Protein 7CFF (pdb70)

Foldseek 3Di:
DDPVLVVLLVVLLVQLLLLQLLLLLLVLCPDPNLVVVPVPDDDLSVVCNVCVVLLNQLSVQSNVVSLVVSLVSQLVVQCVVPNPCSNVVSVVVSCCSCCPRNHDVSNVVNVVVSVVSSVVVRVVSVVSSVPRVVVSVVVVVVVVVVCQVVVNDPHD

Nearest PDB structures (foldseek):
  7cff-assembly1_A-2  TM=1.006E+00  e=2.699E-20  Thermus parvatiensis
  7cfg-assembly1_A-2  TM=1.005E+00  e=1.161E-19  Thermus parvatiensis
  7m1u-assembly1_B  TM=8.279E-01  e=2.454E-06  Methanoculleus thermophilus
  7m1u-assembly1_A  TM=8.638E-01  e=5.608E-06  Methanoculleus thermophilus
  7m1t-assembly1_B  TM=8.849E-01  e=1.005E-05  Methanoculleus thermophilus

Organism: NCBI:txid456163

Radius of gyration: 18.34 Å; Cα contacts (8 Å, |Δi|>4): 172; chains: 1; bounding box: 46×31×50 Å

B-factor: mean 39.56, std 15.23, range [19.21, 120.25]

Structure (mmCIF, N/CA/C/O backbone):
data_7CFF
#
_entry.id   7CFF
#
_cell.length_a   57.490
_cell.length_b   83.320
_cell.length_c   98.530
_cell.angle_alpha   90.000
_cell.angle_beta   90.000
_cell.angle_gamma   90.000
#
_symmetry.space_group_name_H-M   'C 2 2 2'
#
loop_
_entity.id
_entity.type
_entity.pdbx_description
1 polymer Hemolysin
2 non-polymer 'ZINC ION'
3 non-polymer 'MAGNESIUM ION'
4 non-polymer '4-(2-HYDROXYETHYL)-1-PIPERAZINE ETHANESULFONIC ACID'
5 non-polymer '(2R)-2,3-dihydroxypropyl (9Z)-octadec-9-enoate'
6 water water
#
loop_
_atom_site.group_PDB
_atom_site.id
_atom_site.type_symbol
_atom_site.label_atom_id
_atom_site.label_alt_id
_atom_site.label_comp_id
_atom_site.label_asym_id
_atom_site.label_entity_id
_atom_site.label_seq_id
_atom_site.pdbx_PDB_ins_code
_atom_site.Cartn_x
_atom_site.Cartn_y
_atom_site.Cartn_z
_atom_site.occupancy
_atom_site.B_iso_or_equiv
_atom_site.auth_seq_id
_atom_site.auth_comp_id
_atom_site.auth_asym_id
_atom_site.auth_atom_id
_atom_site.pdbx_PDB_model_num
ATOM 1 N N . GLU A 1 5 ? 11.74200 44.08500 46.47800 1.000 76.85000 28 GLU A N 1
ATOM 2 C CA . GLU A 1 5 ? 12.51300 44.57000 45.33900 1.000 73.22000 28 GLU A CA 1
ATOM 3 C C . GLU A 1 5 ? 13.93700 44.00500 45.35500 1.000 81.44000 28 GLU A C 1
ATOM 4 O O . GLU A 1 5 ? 14.91300 44.74700 45.49800 1.000 82.48000 28 GLU A O 1
ATOM 6 N N . ASN A 1 6 ? 14.04100 42.68600 45.21600 1.000 76.70000 29 ASN A N 1
ATOM 7 C CA . ASN A 1 6 ? 15.33900 42.04400 45.10700 1.000 72.56000 29 ASN A CA 1
ATOM 8 C C . ASN A 1 6 ? 15.99100 42.41100 43.77400 1.000 77.67000 29 ASN A C 1
ATOM 9 O O . ASN A 1 6 ? 15.29900 42.64300 42.77600 1.000 67.81000 29 ASN A O 1
ATOM 11 N N . PRO A 1 7 ? 17.32500 42.46900 43.73000 1.000 81.92000 30 PRO A N 1
ATOM 12 C CA . PRO A 1 7 ? 17.98800 42.80100 42.45700 1.000 76.85000 30 PRO A CA 1
ATOM 13 C C . PRO A 1 7 ? 17.69500 41.79400 41.36300 1.000 71.26000 30 PRO A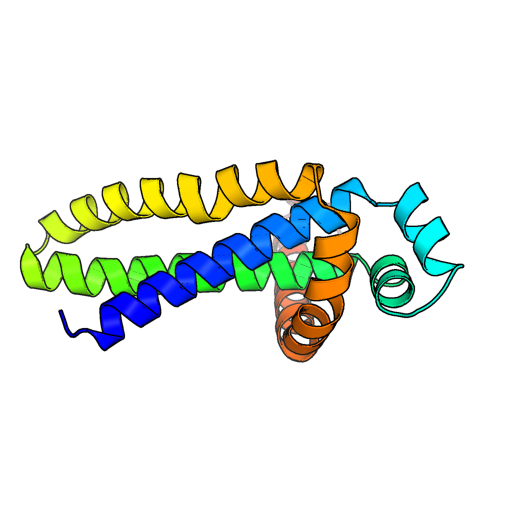 C 1
ATOM 14 O O . PRO A 1 7 ? 17.56100 42.17200 40.19200 1.000 66.71000 30 PRO A O 1
ATOM 18 N N . TRP A 1 8 ? 17.58900 40.51300 41.71900 1.000 66.34000 31 TRP A N 1
ATOM 19 C CA . TRP A 1 8 ? 17.28100 39.49300 40.72600 1.000 69.13000 31 TRP A CA 1
ATOM 20 C C . TRP A 1 8 ? 15.92300 39.74400 40.08300 1.000 63.11000 31 TRP A C 1
ATOM 21 O O . TRP A 1 8 ? 15.74400 39.50400 38.88100 1.000 53.06000 31 TRP A O 1
ATOM 32 N N . LEU A 1 9 ? 14.95400 40.22700 40.86600 1.000 54.57000 32 LEU A N 1
ATOM 33 C CA . LEU A 1 9 ? 13.61500 40.43400 40.32900 1.000 54.09000 32 LEU A CA 1
ATOM 34 C C . LEU A 1 9 ? 13.61400 41.50900 39.25200 1.000 48.76000 32 LEU A C 1
ATOM 35 O O . LEU A 1 9 ? 12.94400 41.35800 38.22500 1.000 47.17000 32 LEU A O 1
ATOM 40 N N . TRP A 1 10 ? 14.37600 42.58500 39.45100 1.000 49.56000 33 TRP A N 1
ATOM 41 C CA . TRP A 1 10 ? 14.47400 43.60700 38.41700 1.000 51.69000 33 TRP A CA 1
ATOM 42 C C . TRP A 1 10 ? 15.17500 43.06800 37.17700 1.000 48.41000 33 TRP A C 1
ATOM 43 O O . TRP A 1 10 ? 14.84000 43.45700 36.05400 1.000 43.74000 33 TRP A O 1
ATOM 54 N N . ALA A 1 11 ? 16.15100 42.17500 37.36000 1.000 45.41000 34 ALA A N 1
ATOM 55 C CA . ALA A 1 11 ? 16.82600 41.58800 36.21100 1.000 42.00000 34 ALA A CA 1
ATOM 56 C C . ALA A 1 11 ? 15.93500 40.58600 35.48800 1.000 44.21000 34 ALA A C 1
ATOM 57 O O . ALA A 1 11 ? 16.08200 40.39700 34.27600 1.000 42.45000 34 ALA A O 1
ATOM 59 N N . VAL A 1 12 ? 15.02600 39.91900 36.20600 1.000 39.52000 35 VAL A N 1
ATOM 60 C CA . VAL A 1 12 ? 14.08300 39.03800 35.52500 1.000 38.02000 35 VAL A CA 1
ATOM 61 C C . VAL A 1 12 ? 13.10700 39.86200 34.69900 1.000 39.58000 35 VAL A C 1
ATOM 62 O O . VAL A 1 12 ? 12.77400 39.50600 33.56400 1.000 35.76000 35 VAL A O 1
ATOM 66 N N . LEU A 1 13 ? 12.66000 40.99300 35.23900 1.000 36.97000 36 LEU A N 1
ATOM 67 C CA . LEU A 1 13 ? 11.70800 41.81400 34.50700 1.000 37.62000 36 LEU A CA 1
ATOM 68 C C . LEU A 1 13 ? 12.35900 42.45400 33.28100 1.000 39.68000 36 LEU A C 1
ATOM 69 O O . LEU A 1 13 ? 11.74400 42.52400 32.21000 1.000 34.58000 36 LEU A O 1
ATOM 74 N N . VAL A 1 14 ? 13.62000 42.87200 33.40100 1.000 38.59000 37 VAL A N 1
ATOM 75 C CA . VAL A 1 14 ? 14.37000 43.31900 32.23200 1.000 38.36000 37 VAL A CA 1
ATOM 76 C C . VAL A 1 14 ? 14.50300 42.18100 31.22400 1.000 38.90000 37 VAL A C 1
ATOM 77 O O . VAL A 1 14 ? 14.28800 42.36700 30.02100 1.000 34.77000 37 VAL A O 1
ATOM 81 N N . LEU A 1 15 ? 14.85500 40.98600 31.70100 1.000 36.37000 38 LEU A N 1
ATOM 82 C CA . LEU A 1 15 ? 14.96900 39.82700 30.82100 1.000 35.68000 38 LEU A CA 1
ATOM 83 C C . LEU A 1 15 ? 13.67200 39.56900 30.06500 1.000 35.89000 38 LEU A C 1
ATOM 84 O O . LEU A 1 15 ? 13.69600 39.29100 28.85800 1.000 29.86000 38 LEU A O 1
ATOM 89 N N . LEU A 1 16 ? 12.53400 39.65100 30.75800 1.000 30.18000 39 LEU A N 1
ATOM 90 C CA . LEU A 1 16 ? 11.25000 39.38600 30.11800 1.000 33.27000 39 LEU A CA 1
ATOM 91 C C . LEU A 1 16 ? 10.94300 40.42600 29.04600 1.000 29.81000 39 LEU A C 1
ATOM 92 O O . LEU A 1 16 ? 10.42900 40.08900 27.97500 1.000 30.02000 39 LEU A O 1
ATOM 97 N N . LEU A 1 17 ? 11.25300 41.69100 29.31500 1.000 30.33000 40 LEU A N 1
ATOM 98 C CA . LEU A 1 17 ? 11.03500 42.73000 28.32000 1.000 31.09000 40 LEU A CA 1
ATOM 99 C C . LEU A 1 17 ? 11.97400 42.56200 27.13300 1.000 32.99000 40 LEU A C 1
ATOM 100 O O . LEU A 1 17 ? 11.59700 42.89400 26.00700 1.000 25.64000 40 LEU A O 1
ATOM 105 N N . ALA A 1 18 ? 13.18900 42.04600 27.36300 1.000 29.94000 41 ALA A N 1
ATOM 106 C CA .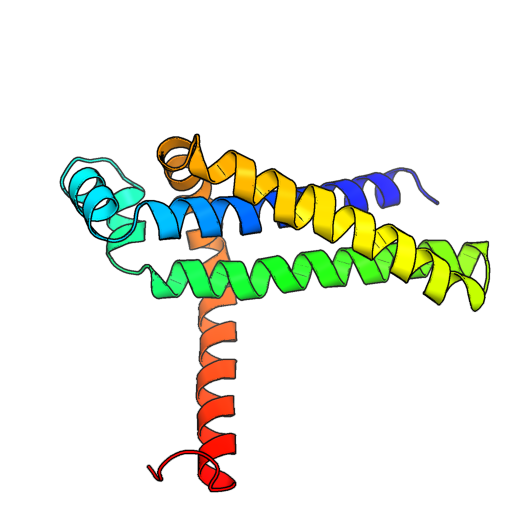 ALA A 1 18 ? 14.08600 41.73000 26.25100 1.000 31.83000 41 ALA A CA 1
ATOM 107 C C . ALA A 1 18 ? 13.54600 40.57600 25.41600 1.000 32.93000 41 ALA A C 1
ATOM 108 O O . ALA A 1 18 ? 13.62800 40.60200 24.18000 1.000 25.43000 41 ALA A O 1
ATOM 110 N N . LEU A 1 19 ? 12.98600 39.55400 26.06700 1.000 26.04000 42 LEU A N 1
ATOM 111 C CA . LEU A 1 19 ? 12.34800 38.48200 25.30400 1.000 31.31000 42 LEU A CA 1
ATOM 112 C C . LEU A 1 19 ? 11.16800 39.01400 24.48700 1.000 29.24000 42 LEU A C 1
ATOM 113 O O . LEU A 1 19 ? 10.97100 38.60600 23.33300 1.000 25.46000 42 LEU A O 1
ATOM 118 N N . SER A 1 20 ? 10.38700 39.95200 25.05200 1.000 26.08000 43 SER A N 1
ATOM 119 C CA . SER A 1 20 ? 9.26000 40.54700 24.31400 1.000 29.24000 43 SER A CA 1
ATOM 120 C C . SER A 1 20 ? 9.72600 41.29700 23.06900 1.000 29.71000 43 SER A C 1
ATOM 121 O O . SER A 1 20 ? 9.02100 41.32300 22.05000 1.000 24.72000 43 SER A O 1
ATOM 124 N N . ALA A 1 21 ? 10.85600 42.00300 23.18800 1.000 26.47000 44 ALA A N 1
ATOM 125 C CA . ALA A 1 21 ? 11.45900 42.68000 22.04900 1.000 30.97000 44 ALA A CA 1
ATOM 126 C C . ALA A 1 21 ? 11.99600 41.66800 21.05500 1.000 28.53000 44 ALA A C 1
ATOM 127 O O . ALA A 1 21 ? 11.84000 41.83600 19.84300 1.000 30.13000 44 ALA A O 1
ATOM 129 N N . PHE A 1 22 ? 12.60400 40.59300 21.55300 1.000 30.60000 45 PHE A N 1
ATOM 130 C CA . PHE A 1 22 ? 13.07300 39.53800 20.66600 1.000 29.31000 45 PHE A CA 1
ATOM 131 C C . PHE A 1 22 ? 11.92000 38.95900 19.84800 1.000 29.60000 45 PHE A C 1
ATOM 132 O O . PHE A 1 22 ? 12.02800 38.78400 18.62500 1.000 25.47000 45 PHE A O 1
ATOM 140 N N . PHE A 1 23 ? 10.79200 38.67400 20.50600 1.000 25.68000 46 PHE A N 1
ATOM 141 C CA . PHE A 1 23 ? 9.66400 38.08500 19.78800 1.000 26.09000 46 PHE A CA 1
ATOM 142 C C . PHE A 1 23 ? 9.04300 39.06300 18.79200 1.000 26.91000 46 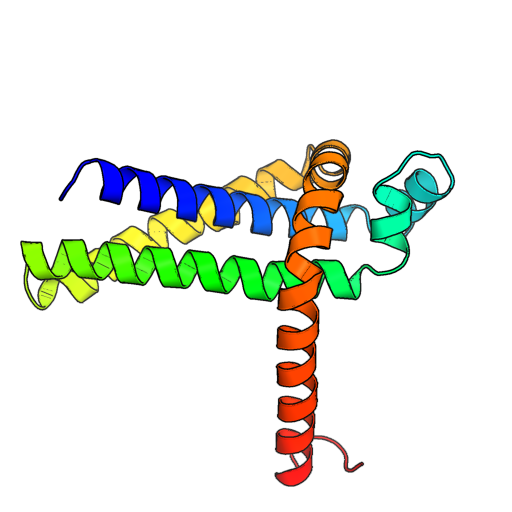PHE A C 1
ATOM 143 O O . PHE A 1 23 ? 8.70500 38.68100 17.66300 1.000 26.25000 46 PHE A O 1
ATOM 151 N N . SER A 1 24 ? 8.86200 40.32300 19.18700 1.000 25.07000 47 SER A N 1
ATOM 152 C CA . SER A 1 24 ? 8.20700 41.26200 18.28300 1.000 26.11000 47 SER A CA 1
ATOM 153 C C . SER A 1 24 ? 9.12500 41.64400 17.12100 1.000 25.66000 47 SER A C 1
ATOM 154 O O . SER A 1 24 ? 8.67700 41.74400 15.97000 1.000 20.77000 47 SER A O 1
ATOM 157 N N . ALA A 1 25 ? 10.42700 41.77100 17.38300 1.000 28.11000 48 ALA A N 1
ATOM 158 C CA . ALA A 1 25 ? 11.37700 41.99500 16.29600 1.000 26.98000 48 ALA A CA 1
ATOM 159 C C . ALA A 1 25 ? 11.39600 40.81400 15.33300 1.000 29.64000 48 ALA A C 1
ATOM 160 O O . ALA A 1 25 ? 11.39200 41.00500 14.11000 1.000 23.13000 48 ALA A O 1
ATOM 162 N N . SER A 1 26 ? 11.38100 39.58600 15.87100 1.000 29.69000 49 SER A N 1
ATOM 163 C CA . SER A 1 26 ? 11.39100 38.40200 15.02100 1.000 27.70000 49 SER A CA 1
ATOM 164 C C . SER A 1 26 ? 10.15200 38.34500 14.14900 1.000 31.34000 49 SER A C 1
ATOM 165 O O . SER A 1 26 ? 10.24000 38.02300 12.95500 1.000 27.15000 49 SER A O 1
ATOM 168 N N . GLU A 1 27 ? 8.98400 38.64300 14.73000 1.000 26.55000 50 GLU A N 1
ATOM 169 C CA . GLU A 1 27 ? 7.75000 38.64800 13.95000 1.000 30.90000 50 GLU A CA 1
ATOM 170 C C . GLU A 1 27 ? 7.86900 39.60000 12.76700 1.000 31.08000 50 GLU A C 1
ATOM 171 O O . GLU A 1 27 ? 7.56200 39.23500 11.62700 1.000 27.49000 50 GLU A O 1
ATOM 177 N N . THR A 1 28 ? 8.31900 40.83100 13.02600 1.000 28.67000 51 THR A N 1
ATOM 178 C CA . THR A 1 28 ? 8.41700 41.80700 11.95300 1.000 32.70000 51 THR A CA 1
ATOM 179 C C . THR A 1 28 ? 9.46300 41.38900 10.93300 1.000 28.29000 51 THR A C 1
ATOM 180 O O . THR A 1 28 ? 9.21900 41.45100 9.72500 1.000 28.09000 51 THR A O 1
ATOM 184 N N . ALA A 1 29 ? 10.63500 40.94500 11.39900 1.000 25.67000 52 ALA A N 1
ATOM 185 C CA . ALA A 1 29 ? 11.66600 40.50200 10.46400 1.000 31.11000 52 ALA A CA 1
ATOM 186 C C . ALA A 1 29 ? 11.14700 39.39100 9.56100 1.000 33.20000 52 ALA A C 1
ATOM 187 O O . ALA A 1 29 ? 11.35800 39.41500 8.34300 1.000 31.54000 52 ALA A O 1
ATOM 189 N N . ILE A 1 30 ? 10.45300 38.41200 10.13700 1.000 31.83000 53 ILE A N 1
ATOM 190 C CA . ILE A 1 30 ? 9.99100 37.27200 9.35400 1.000 34.71000 53 ILE A CA 1
ATOM 191 C C . ILE A 1 30 ? 8.95800 37.71300 8.32700 1.000 33.43000 53 ILE A C 1
ATOM 192 O O . ILE A 1 30 ? 9.06800 37.39300 7.13600 1.000 35.26000 53 ILE A O 1
ATOM 197 N N . THR A 1 31 ? 7.94200 38.45800 8.77000 1.000 30.75000 54 THR A N 1
ATOM 198 C CA . THR A 1 31 ? 6.85600 38.81200 7.86600 1.000 33.12000 54 THR A CA 1
ATOM 199 C C . THR A 1 31 ? 7.30700 39.77300 6.77200 1.000 34.11000 54 THR A C 1
ATOM 200 O O . THR A 1 31 ? 6.78800 39.70900 5.65000 1.000 32.93000 54 THR A O 1
ATOM 204 N N . THR A 1 32 ? 8.27000 40.65900 7.05700 1.000 32.04000 55 THR A N 1
ATOM 205 C CA . THR A 1 32 ? 8.69300 41.59900 6.02100 1.000 37.11000 55 THR A CA 1
ATOM 206 C C . THR A 1 32 ? 9.58600 40.93600 4.97600 1.000 40.94000 55 THR A C 1
ATOM 207 O O . THR A 1 32 ? 9.72000 41.46200 3.86400 1.000 40.54000 55 THR A O 1
ATOM 211 N N . LEU A 1 33 ? 10.19900 39.80000 5.30800 1.000 35.21000 56 LEU A N 1
ATOM 212 C CA . LEU A 1 33 ? 10.93500 39.03400 4.31800 1.000 38.18000 56 LEU A CA 1
ATOM 213 C C . LEU A 1 33 ? 10.02300 38.16300 3.46600 1.000 41.51000 56 LEU A C 1
ATOM 214 O O . LEU A 1 33 ? 10.37500 37.85200 2.32400 1.000 39.18000 56 LEU A O 1
ATOM 219 N N . TYR A 1 34 ? 8.84900 37.79800 3.97500 1.000 37.75000 57 TYR A N 1
ATOM 220 C CA . TYR A 1 34 ? 7.92000 36.82600 3.40000 1.000 45.81000 57 TYR A CA 1
ATOM 221 C C . TYR A 1 34 ? 7.03600 37.47800 2.33600 1.000 48.99000 57 TYR A C 1
ATOM 222 O O . TYR A 1 34 ? 6.53200 38.58600 2.54300 1.000 46.43000 57 TYR A O 1
ATOM 231 N N . PRO A 1 35 ? 6.81700 36.82400 1.18000 1.000 48.01000 58 PRO A N 1
ATOM 232 C CA . PRO A 1 35 ? 7.33700 35.50000 0.83300 1.000 48.06000 58 PRO A CA 1
ATOM 233 C C . PRO A 1 35 ? 8.56400 35.51000 -0.07000 1.000 42.06000 58 PRO A C 1
ATOM 234 O O . PRO A 1 35 ? 9.35300 34.57100 -0.01700 1.000 38.89000 58 PRO A O 1
ATOM 238 N N . TRP A 1 36 ? 8.72600 36.56500 -0.87100 1.000 45.49000 59 TRP A N 1
ATOM 239 C CA . TRP A 1 36 ? 9.66100 36.50800 -1.99100 1.000 47.14000 59 TRP A CA 1
ATOM 240 C C . TRP A 1 36 ? 11.11100 36.49800 -1.51500 1.000 43.05000 59 TRP A C 1
ATOM 241 O O . TRP A 1 36 ? 11.91500 35.67400 -1.97000 1.000 41.89000 59 TRP A O 1
ATOM 252 N N . LYS A 1 37 ? 11.47600 37.40200 -0.59600 1.000 38.31000 60 LYS A N 1
ATOM 253 C CA . LYS A 1 37 ? 12.87500 37.44200 -0.17500 1.000 40.62000 60 LYS A CA 1
ATOM 254 C C . LYS A 1 37 ? 13.23800 36.23800 0.69000 1.000 38.94000 60 LYS A C 1
ATOM 255 O O . LYS A 1 37 ? 14.37700 35.75300 0.63800 1.000 37.33000 60 LYS A O 1
ATOM 261 N N . LEU A 1 38 ? 12.28300 35.72700 1.47000 1.000 44.25000 61 LEU A N 1
ATOM 262 C CA . LEU A 1 38 ? 12.53600 34.52300 2.25800 1.000 43.63000 61 LEU A CA 1
ATOM 263 C C . LEU A 1 38 ? 12.85600 33.33400 1.35500 1.000 43.15000 61 LEU A C 1
ATOM 264 O O . LEU A 1 38 ? 13.78100 32.56200 1.63800 1.000 36.46000 61 LEU A O 1
ATOM 269 N N . LYS A 1 39 ? 12.11400 33.17400 0.25400 1.000 44.65000 62 LYS A N 1
ATOM 270 C CA . LYS A 1 39 ? 12.39800 32.06200 -0.65300 1.000 43.75000 62 LYS A CA 1
ATOM 271 C C . LYS A 1 39 ? 13.79300 32.18300 -1.25500 1.000 42.01000 62 LYS A C 1
ATOM 272 O O . LYS A 1 39 ? 14.54300 31.20200 -1.29500 1.000 40.61000 62 LYS A O 1
ATOM 278 N N . GLU A 1 40 ? 14.17500 33.38500 -1.69300 1.000 41.00000 63 GLU A N 1
ATOM 279 C CA . GLU A 1 40 ? 15.50200 33.59200 -2.27200 1.000 39.69000 63 GLU A CA 1
ATOM 280 C C . GLU A 1 40 ? 16.61000 33.25100 -1.28900 1.000 43.67000 63 GLU A C 1
ATOM 281 O O . GLU A 1 40 ? 17.60200 32.60600 -1.65800 1.000 42.96000 63 GLU A O 1
ATOM 287 N N . LEU A 1 41 ? 16.48000 33.71300 -0.04500 1.000 39.11000 64 LEU A N 1
ATOM 288 C CA . LEU A 1 41 ? 17.42300 33.30700 0.98400 1.000 42.75000 64 LEU A CA 1
ATOM 289 C C . LEU A 1 41 ? 17.35500 31.80600 1.23000 1.000 42.06000 64 LEU A C 1
ATOM 290 O O . LEU A 1 41 ? 18.38000 31.18100 1.49900 1.000 44.79000 64 LEU A O 1
ATOM 295 N N . ALA A 1 42 ? 16.16200 31.21300 1.12400 1.000 38.44000 65 ALA A N 1
ATOM 296 C CA . ALA A 1 42 ? 16.00300 29.78700 1.39500 1.000 44.81000 65 ALA A CA 1
ATOM 297 C C . ALA A 1 42 ? 16.64600 28.91300 0.32200 1.000 57.92000 65 ALA A C 1
ATOM 298 O O . ALA A 1 42 ? 17.15900 27.83200 0.63800 1.000 70.56000 65 ALA A O 1
ATOM 300 N N . GLU A 1 43 ? 16.61600 29.33900 -0.94400 1.000 45.13000 66 GLU A N 1
ATOM 301 C CA . GLU A 1 43 ? 17.22600 28.53000 -1.99900 1.000 59.08000 66 GLU A CA 1
ATOM 302 C C . GLU A 1 43 ? 18.74600 28.62000 -1.96800 1.000 67.37000 66 GLU A C 1
ATOM 303 O O . GLU A 1 43 ? 19.43200 27.64900 -2.31400 1.000 65.01000 66 GLU A O 1
ATOM 309 N N . SER A 1 44 ? 19.28300 29.77300 -1.58300 1.000 72.62000 67 SER A N 1
ATOM 310 C CA . SER A 1 44 ? 20.62500 29.80000 -1.03600 1.000 79.94000 67 SER A CA 1
ATOM 311 C C . SER A 1 44 ? 20.60200 29.18500 0.36700 1.000 94.16000 67 SER A C 1
ATOM 312 O O . SER A 1 44 ? 19.54500 28.98600 0.97000 1.000 95.81000 67 SER A O 1
ATOM 315 N N . LYS A 1 45 ? 21.78100 28.84700 0.87500 1.000 98.75000 68 LYS A N 1
ATOM 316 C CA . LYS A 1 45 ? 21.90700 28.20900 2.17900 1.000 94.13000 68 LYS A CA 1
ATOM 317 C C . LYS A 1 45 ? 23.10700 28.84400 2.87000 1.000 104.09000 68 LYS A C 1
ATOM 318 O O . LYS A 1 45 ? 23.94300 29.46500 2.20900 1.000 120.25000 68 LYS A O 1
ATOM 320 N N . ASN A 1 46 ? 23.21500 28.71500 4.19800 1.000 102.42000 69 ASN A N 1
ATOM 321 C CA . ASN A 1 46 ? 22.40200 27.90300 5.10300 1.000 92.93000 69 ASN A CA 1
ATOM 322 C C . ASN A 1 46 ? 22.26300 28.69400 6.41100 1.000 89.42000 69 ASN A C 1
ATOM 323 O O . ASN A 1 46 ? 22.85900 29.76800 6.54200 1.000 86.98000 69 ASN A O 1
ATOM 328 N N . GLY A 1 47 ? 21.43700 28.24000 7.35200 1.000 80.39000 70 GLY A N 1
ATOM 329 C CA . GLY A 1 47 ? 20.31000 27.35800 7.11200 1.000 71.80000 70 GLY A CA 1
ATOM 330 C C . GLY A 1 47 ? 18.93600 27.77100 7.62400 1.000 55.41000 70 GLY A C 1
ATOM 331 O O . GLY A 1 47 ? 17.95800 27.08000 7.33400 1.000 51.56000 70 GLY A O 1
ATOM 332 N N . PRO A 1 48 ? 18.82900 28.88400 8.36200 1.000 38.69000 71 PRO A N 1
ATOM 333 C CA . PRO A 1 48 ? 17.54300 29.17500 9.00100 1.000 49.33000 71 PRO A CA 1
ATOM 334 C C . PRO A 1 48 ? 16.45000 29.53700 8.01300 1.000 46.37000 71 PRO A C 1
ATOM 335 O O . PRO A 1 48 ? 15.26700 29.34600 8.32200 1.000 41.60000 71 PRO A O 1
ATOM 339 N N . PHE A 1 49 ? 16.80500 30.06700 6.83900 1.000 43.70000 72 PHE A N 1
ATOM 340 C CA . PHE A 1 49 ? 15.79200 30.67900 5.98800 1.000 36.27000 72 PHE A CA 1
ATOM 341 C C . PHE A 1 49 ? 14.91100 29.62800 5.32900 1.000 35.90000 72 PHE A C 1
ATOM 342 O O . PHE A 1 49 ? 13.70400 29.84200 5.16200 1.000 35.41000 72 PHE A O 1
ATOM 350 N N . ARG A 1 50 ? 15.49200 28.48900 4.94500 1.000 33.81000 73 ARG A N 1
ATOM 351 C CA . ARG A 1 50 ? 14.67700 27.37400 4.46300 1.000 46.13000 73 ARG A CA 1
ATOM 352 C C . ARG A 1 50 ? 13.73300 26.87500 5.55000 1.000 34.59000 73 ARG A C 1
ATOM 353 O O . ARG A 1 50 ? 12.55400 26.61100 5.28900 1.000 40.17000 73 ARG A O 1
ATOM 361 N N . LEU A 1 51 ? 14.24700 26.72200 6.77000 1.000 41.45000 74 LEU A N 1
ATOM 362 C CA . LEU A 1 51 ? 13.40000 26.39700 7.91200 1.000 40.55000 74 LEU A CA 1
ATOM 363 C C . LEU A 1 51 ? 12.24200 27.38200 8.02300 1.000 36.68000 74 LEU A C 1
ATOM 364 O O . LEU A 1 51 ? 11.07100 26.98300 8.03400 1.000 35.86000 74 LEU A O 1
ATOM 369 N N . LEU A 1 52 ? 12.55700 28.68100 8.05100 1.000 33.66000 75 LEU A N 1
ATOM 370 C CA . LEU A 1 52 ? 11.52300 29.71400 8.14200 1.000 36.37000 75 LEU A CA 1
ATOM 371 C C . LEU A 1 52 ? 10.55000 29.63300 6.97000 1.000 37.49000 75 LEU A C 1
ATOM 372 O O . LEU A 1 52 ? 9.33000 29.62800 7.16400 1.000 36.01000 75 LEU A O 1
ATOM 377 N N . ALA A 1 53 ? 11.07600 29.58100 5.73900 1.000 35.23000 76 ALA A N 1
ATOM 378 C CA . ALA A 1 53 ? 10.21100 29.61600 4.56300 1.000 37.00000 76 ALA A CA 1
ATOM 379 C C . ALA A 1 53 ? 9.24100 28.44300 4.54600 1.000 38.21000 76 ALA A C 1
ATOM 380 O O . ALA A 1 53 ? 8.07200 28.60300 4.18400 1.000 42.93000 76 ALA A O 1
ATOM 382 N N . GLU A 1 54 ? 9.69700 27.26200 4.96200 1.000 33.63000 77 GLU A N 1
ATOM 383 C CA . GLU A 1 54 ? 8.88000 26.06600 4.82500 1.000 41.99000 77 GLU A CA 1
ATOM 384 C C . GLU A 1 54 ? 7.77500 25.96700 5.86600 1.000 43.32000 77 GLU A C 1
ATOM 385 O O . GLU A 1 54 ? 6.79000 25.25900 5.63400 1.000 50.65000 77 GLU A O 1
ATOM 391 N N . ASP A 1 55 ? 7.88800 26.65700 6.99500 1.000 44.52000 78 ASP A N 1
ATOM 392 C CA . ASP A 1 55 ? 6.84800 26.51000 8.00100 1.000 37.25000 78 ASP A CA 1
ATOM 393 C C . ASP A 1 55 ? 6.65100 27.82600 8.74300 1.000 36.65000 78 ASP A C 1
ATOM 394 O O . ASP A 1 55 ? 6.77100 27.91600 9.96000 1.000 31.43000 78 ASP A O 1
ATOM 399 N N . ILE A 1 56 ? 6.29700 28.86900 7.99600 1.000 33.65000 79 ILE A N 1
ATOM 400 C CA . ILE A 1 56 ? 6.19000 30.18000 8.61700 1.000 34.65000 79 ILE A CA 1
ATOM 401 C C . ILE A 1 56 ? 5.09100 30.18200 9.68100 1.000 33.22000 79 ILE A C 1
ATOM 402 O O . ILE A 1 56 ? 5.19000 30.90400 10.67000 1.000 33.27000 79 ILE A O 1
ATOM 407 N N . THR A 1 57 ? 4.07300 29.32300 9.54900 1.000 30.64000 80 THR A N 1
ATOM 408 C CA . THR A 1 57 ? 2.98200 29.32400 10.52200 1.000 33.25000 80 THR A CA 1
ATOM 409 C C . THR A 1 57 ? 3.45400 28.84300 11.89200 1.000 31.49000 80 THR A C 1
ATOM 410 O O . THR A 1 57 ? 3.01200 29.35800 12.92800 1.000 29.03000 80 THR A O 1
ATOM 414 N N . ARG A 1 58 ? 4.34500 27.85700 11.91500 1.000 28.00000 81 ARG A N 1
ATOM 415 C CA . ARG A 1 58 ? 4.93500 27.42100 13.17500 1.000 34.07000 81 ARG A CA 1
ATOM 416 C C . ARG A 1 58 ? 5.65700 28.57200 13.86100 1.000 28.57000 81 ARG A C 1
ATOM 417 O O . ARG A 1 58 ? 5.57100 28.74100 15.08600 1.000 26.26000 81 ARG A O 1
ATOM 425 N N . PHE A 1 59 ? 6.36800 29.38100 13.08600 1.000 28.39000 82 PHE A N 1
ATOM 426 C CA . PHE A 1 59 ? 7.16100 30.43800 13.69500 1.000 30.99000 82 PHE A CA 1
ATOM 427 C C . PHE A 1 59 ? 6.28600 31.56600 14.21000 1.000 29.33000 82 PHE A C 1
ATOM 428 O O . PHE A 1 59 ? 6.49200 32.04000 15.32800 1.000 25.88000 82 PHE A O 1
ATOM 436 N N . LEU A 1 60 ? 5.28500 31.98400 13.42800 1.000 27.43000 83 LEU A N 1
ATOM 437 C CA . LEU A 1 60 ? 4.43100 33.08600 13.86100 1.000 29.87000 83 LEU A CA 1
ATOM 438 C C . LEU A 1 60 ? 3.53400 32.67800 15.02600 1.000 29.75000 83 LEU A C 1
ATOM 439 O O . LEU A 1 60 ? 3.21700 33.51400 15.88300 1.000 26.59000 83 LEU A O 1
ATOM 444 N N . THR A 1 61 ? 3.12300 31.40300 15.07700 1.000 25.09000 84 THR A N 1
ATOM 445 C CA . THR A 1 61 ? 2.36000 30.90400 16.21700 1.000 26.30000 84 THR A CA 1
ATOM 446 C C . THR A 1 61 ? 3.20300 30.89200 17.47900 1.000 22.32000 84 THR A C 1
ATOM 447 O O . THR A 1 61 ? 2.72500 31.25600 18.55800 1.000 24.23000 84 THR A O 1
ATOM 451 N N . THR A 1 62 ? 4.44200 30.41300 17.37000 1.000 23.87000 85 THR A N 1
ATOM 452 C CA . THR A 1 62 ? 5.33200 30.3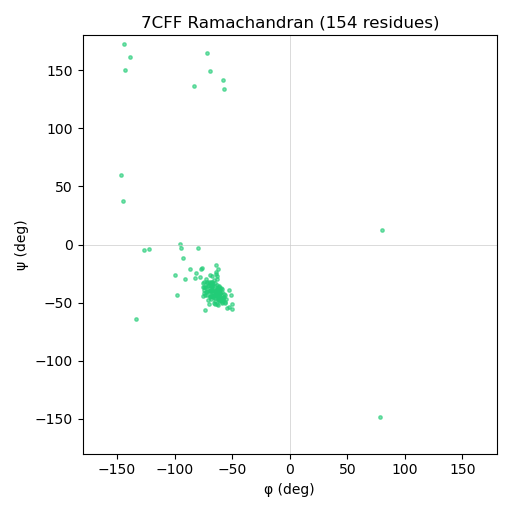6800 18.52100 1.000 25.94000 85 THR A CA 1
ATOM 453 C C . THR A 1 62 ? 5.59500 31.77200 19.05100 1.000 25.83000 85 THR A C 1
ATOM 454 O O . THR A 1 62 ? 5.61000 31.99900 20.26700 1.000 25.90000 85 THR A O 1
ATOM 458 N N . ILE A 1 63 ? 5.76800 32.73500 18.14900 1.000 24.71000 86 ILE A N 1
ATOM 459 C CA . ILE A 1 63 ? 6.00300 34.11500 18.56900 1.000 27.63000 86 ILE A CA 1
ATOM 460 C C . ILE A 1 63 ? 4.77600 34.68600 19.26600 1.000 22.12000 86 ILE A C 1
ATOM 461 O O . ILE A 1 63 ? 4.88700 35.35400 20.30000 1.000 25.22000 86 ILE A O 1
ATOM 466 N N . LEU A 1 64 ? 3.58800 34.43600 18.71500 1.000 26.08000 87 LEU A N 1
ATOM 467 C CA . LEU A 1 64 ? 2.35300 34.87700 19.35300 1.000 27.36000 87 LEU A CA 1
ATOM 468 C C . LEU A 1 64 ? 2.27000 34.37700 20.78700 1.000 26.17000 87 LEU A C 1
ATOM 469 O O . LEU A 1 64 ? 2.08500 35.17200 21.71500 1.000 25.86000 87 LEU A O 1
ATOM 474 N N . VAL A 1 65 ? 2.39500 33.05400 20.97600 1.000 19.76000 88 VAL A N 1
ATOM 475 C CA . VAL A 1 65 ? 2.35200 32.46000 22.31500 1.000 26.17000 88 VAL A CA 1
ATOM 476 C C . VAL A 1 65 ? 3.45300 33.04200 23.18600 1.000 25.56000 88 VAL A C 1
ATOM 477 O O . VAL A 1 65 ? 3.20500 33.46400 24.32000 1.000 22.80000 88 VAL A O 1
ATOM 481 N N . GLY A 1 66 ? 4.69000 33.05500 22.66500 1.000 22.67000 89 GLY A N 1
ATOM 482 C CA . GLY A 1 66 ? 5.82400 33.52100 23.45100 1.000 22.87000 89 GLY A CA 1
ATOM 483 C C . GLY A 1 66 ? 5.73400 34.99300 23.81800 1.000 26.71000 89 GLY A C 1
ATOM 484 O O . GLY A 1 66 ? 6.05600 35.38000 24.94800 1.000 25.95000 89 GLY A O 1
ATOM 485 N N . ASN A 1 67 ? 5.33700 35.84000 22.86100 1.000 21.97000 90 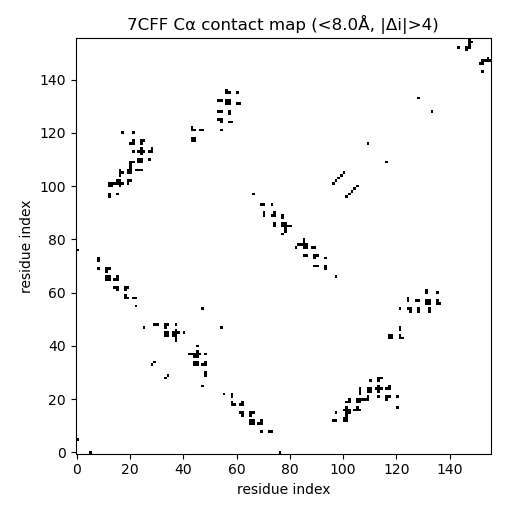ASN A N 1
ATOM 486 C CA . ASN A 1 67 ? 5.23400 37.27300 23.13600 1.000 21.27000 90 ASN A CA 1
ATOM 487 C C . ASN A 1 67 ? 4.20200 37.54900 24.22100 1.000 25.04000 90 ASN A C 1
ATOM 488 O O . ASN A 1 67 ? 4.46400 38.30900 25.15700 1.000 22.18000 90 ASN A O 1
ATOM 493 N N . ASN A 1 68 ? 3.03700 36.90000 24.13700 1.000 22.96000 91 ASN A N 1
ATOM 494 C CA . ASN A 1 68 ? 2.02200 37.10100 25.16100 1.000 24.69000 91 ASN A CA 1
ATOM 495 C C . ASN A 1 68 ? 2.49300 36.57800 26.50800 1.000 26.53000 91 ASN A C 1
ATOM 496 O O . ASN A 1 68 ? 2.31900 37.25000 27.53100 1.000 25.89000 91 ASN A O 1
ATOM 501 N N . LEU A 1 69 ? 3.11900 35.39600 26.52600 1.000 24.26000 92 LEU A N 1
ATOM 502 C CA . LEU A 1 69 ? 3.58600 34.83600 27.78900 1.000 23.04000 92 LEU A CA 1
ATOM 503 C C . LEU A 1 69 ? 4.55800 35.78300 28.49200 1.000 19.51000 92 LEU A C 1
ATOM 504 O O . LEU A 1 69 ? 4.44300 36.02500 29.70500 1.000 22.96000 92 LEU A O 1
ATOM 509 N N . VAL A 1 70 ? 5.55800 36.29800 27.77100 1.000 20.06000 93 VAL A N 1
ATOM 510 C CA . VAL A 1 70 ? 6.53200 37.14100 28.46800 1.000 19.61000 93 VAL A CA 1
ATOM 511 C C . VAL A 1 70 ? 5.92900 38.49300 28.85100 1.000 23.72000 93 VAL A C 1
ATOM 512 O O . VAL A 1 70 ? 6.27000 39.04800 29.90900 1.000 25.16000 93 VAL A O 1
ATOM 516 N N . ASN A 1 71 ? 5.00800 39.03600 28.04700 1.000 23.42000 94 ASN A N 1
ATOM 517 C CA . ASN A 1 71 ? 4.37600 40.30700 28.42100 1.000 25.77000 94 ASN A CA 1
ATOM 518 C C . ASN A 1 71 ? 3.49100 40.13000 29.64800 1.000 26.38000 94 ASN A C 1
ATOM 519 O O . ASN A 1 71 ? 3.39500 41.02100 30.50300 1.000 22.23000 94 ASN A O 1
ATOM 524 N N . ILE A 1 72 ? 2.82100 38.98900 29.73800 1.000 25.69000 95 ILE A N 1
ATOM 525 C CA . ILE A 1 72 ? 1.95000 38.73900 30.87600 1.000 26.01000 95 ILE A CA 1
ATOM 526 C C . ILE A 1 72 ? 2.78900 38.42900 32.11700 1.000 26.93000 95 ILE A C 1
ATOM 527 O O . ILE A 1 72 ? 2.50500 38.92300 33.21000 1.000 25.88000 95 ILE A O 1
ATOM 532 N N . ALA A 1 73 ? 3.87800 37.67100 31.94800 1.000 24.54000 96 ALA A N 1
ATOM 533 C CA . ALA A 1 73 ? 4.74500 37.34700 33.07400 1.000 23.19000 96 ALA A CA 1
ATOM 534 C C . ALA A 1 73 ? 5.44300 38.58700 33.61300 1.000 29.96000 96 ALA A C 1
ATOM 535 O O . ALA A 1 73 ? 5.64100 38.71200 34.82800 1.000 25.97000 96 ALA A O 1
ATOM 537 N N . ALA A 1 74 ? 5.80800 39.52700 32.73500 1.000 26.53000 97 ALA A N 1
ATOM 538 C CA . ALA A 1 74 ? 6.43400 40.75800 33.20300 1.000 26.22000 97 ALA A CA 1
ATOM 539 C C . ALA A 1 74 ? 5.42600 41.65000 33.92300 1.000 28.26000 97 ALA A C 1
ATOM 540 O O . ALA A 1 74 ? 5.75900 42.27800 34.93700 1.000 25.18000 97 ALA A O 1
ATOM 542 N N . THR A 1 75 ? 4.19600 41.72800 33.40100 1.000 21.18000 98 THR A N 1
ATOM 543 C CA . THR A 1 75 ? 3.15800 42.52500 34.04200 1.000 24.06000 98 THR A CA 1
ATOM 544 C C . THR A 1 75 ? 2.80600 41.96800 35.41600 1.000 27.44000 98 THR A C 1
ATOM 545 O O . THR A 1 75 ? 2.64700 42.73100 36.37400 1.000 25.99000 98 THR A O 1
ATOM 549 N N . ALA A 1 76 ? 2.68700 40.63900 35.52200 1.000 26.05000 99 ALA A N 1
ATOM 550 C CA . ALA A 1 76 ? 2.40100 39.99500 36.80100 1.000 30.89000 99 ALA A CA 1
ATOM 551 C C . ALA A 1 76 ? 3.49700 40.27400 37.82600 1.000 26.56000 99 ALA A C 1
ATOM 552 O O . ALA A 1 76 ? 3.21300 40.60100 38.98600 1.000 24.76000 99 ALA A O 1
ATOM 554 N N . LEU A 1 77 ? 4.75900 40.10200 37.42800 1.000 24.99000 100 LEU A N 1
ATOM 555 C CA . LEU A 1 77 ? 5.86400 40.38800 38.33400 1.000 30.85000 100 LEU A CA 1
ATOM 556 C C . LEU A 1 77 ? 5.87000 41.85900 38.73300 1.000 34.98000 100 LEU A C 1
ATOM 557 O O . LEU A 1 77 ? 6.00500 42.19200 39.91900 1.000 30.63000 100 LEU A O 1
ATOM 562 N N . ALA A 1 78 ? 5.71200 42.75500 37.75400 1.000 30.66000 101 ALA A N 1
ATOM 563 C CA . ALA A 1 78 ? 5.65800 44.18600 38.04900 1.000 28.09000 101 ALA A CA 1
ATOM 564 C C . ALA A 1 78 ? 4.50200 44.52200 38.98400 1.000 28.74000 101 ALA A C 1
ATOM 565 O O . ALA A 1 78 ? 4.63400 45.38700 39.86000 1.000 25.65000 101 ALA A O 1
ATOM 567 N N . THR A 1 79 ? 3.36200 43.84800 38.82300 1.000 21.07000 102 THR A N 1
ATOM 568 C CA . THR A 1 79 ? 2.22600 44.12000 39.69700 1.000 25.70000 102 THR A CA 1
ATOM 569 C C . THR A 1 79 ? 2.49500 43.60700 41.11000 1.000 25.93000 102 THR A C 1
ATOM 570 O O . THR A 1 79 ? 2.10100 44.24500 42.09600 1.000 25.29000 102 THR A O 1
ATOM 574 N N . GLU A 1 80 ? 3.19500 42.47800 41.23000 1.000 27.73000 103 GLU A N 1
ATOM 575 C CA . GLU A 1 80 ? 3.60400 42.01700 42.55100 1.000 29.24000 103 GLU A CA 1
ATOM 576 C C . GLU A 1 80 ? 4.44100 43.07200 43.26100 1.000 30.40000 103 GLU A C 1
ATOM 577 O O . GLU A 1 80 ? 4.21000 43.37700 44.43600 1.000 31.28000 103 GLU A O 1
ATOM 583 N N . LEU A 1 81 ? 5.42300 43.64100 42.56300 1.000 27.23000 104 LEU A N 1
ATOM 584 C CA . LEU A 1 81 ? 6.27000 44.65700 43.18100 1.000 32.22000 104 LEU A CA 1
ATOM 585 C C . LEU A 1 81 ? 5.46900 45.91100 43.52200 1.000 33.64000 104 LEU A C 1
ATOM 586 O O . LEU A 1 81 ? 5.60200 46.47100 44.61900 1.000 30.33000 104 LEU A O 1
ATOM 591 N N . ALA A 1 82 ? 4.60900 46.35200 42.59900 1.000 25.63000 105 ALA A N 1
ATOM 592 C CA . ALA A 1 82 ? 3.89100 47.61300 42.79800 1.000 27.53000 105 ALA A CA 1
ATOM 593 C C . ALA A 1 82 ? 2.86500 47.51900 43.92300 1.000 29.27000 105 ALA A C 1
ATOM 594 O O . ALA A 1 82 ? 2.69500 48.47400 44.69000 1.000 25.90000 105 ALA A O 1
ATOM 596 N N . THR A 1 83 ? 2.14600 46.40100 44.02200 1.000 24.96000 106 THR A N 1
ATOM 597 C CA . THR A 1 83 ? 1.12900 46.29100 45.06300 1.000 27.12000 106 THR A CA 1
ATOM 598 C C . THR A 1 83 ? 1.73700 45.99800 46.42900 1.000 30.56000 106 THR A C 1
ATOM 599 O O . THR A 1 83 ? 1.15700 46.36400 47.45500 1.000 28.25000 106 THR A O 1
ATOM 603 N N . GLN A 1 84 ? 2.88800 45.34100 46.46600 1.000 26.02000 107 GLN A N 1
ATOM 604 C CA . GLN A 1 84 ? 3.59600 45.21500 47.72900 1.000 34.67000 107 GLN A CA 1
ATOM 605 C C . GLN A 1 84 ? 4.10900 46.56600 48.18700 1.000 35.06000 107 GLN A C 1
ATOM 606 O O . GLN A 1 84 ? 4.10000 46.85800 49.39300 1.000 28.56000 107 GLN A O 1
ATOM 612 N N . ALA A 1 85 ? 4.51000 47.41700 47.23100 1.000 25.25000 108 ALA A N 1
ATOM 613 C CA . ALA A 1 85 ? 4.98300 48.75700 47.55200 1.000 28.11000 108 ALA A CA 1
ATOM 614 C C . ALA A 1 85 ? 3.82600 49.68300 47.90800 1.000 33.60000 108 ALA A C 1
ATOM 615 O O . ALA A 1 85 ? 3.89500 50.42100 48.89700 1.000 32.46000 108 ALA A O 1
ATOM 617 N N . PHE A 1 86 ? 2.73600 49.63000 47.13200 1.000 28.17000 109 PHE A N 1
ATOM 618 C CA . PHE A 1 86 ? 1.72700 50.67900 47.14300 1.000 31.32000 109 PHE A CA 1
ATOM 619 C C . PHE A 1 86 ? 0.32100 50.21000 47.47900 1.000 31.82000 109 PHE A C 1
ATOM 620 O O . PHE A 1 86 ? -0.58800 51.05200 47.54700 1.000 31.68000 109 PHE A O 1
ATOM 628 N N . GLY A 1 87 ? 0.09600 48.91500 47.65500 1.000 24.22000 110 GLY A N 1
ATOM 629 C CA . GLY A 1 87 ? -1.25700 48.44900 47.88500 1.000 28.36000 110 GLY A CA 1
ATOM 630 C C . GLY A 1 87 ? -2.06900 48.38500 46.59800 1.000 34.54000 110 GLY A C 1
ATOM 631 O O . GLY A 1 87 ? -1.54200 48.14700 45.50100 1.000 30.13000 110 GLY A O 1
ATOM 632 N N . SER A 1 88 ? -3.37500 48.62700 46.73700 1.000 27.21000 111 SER A N 1
ATOM 633 C CA . SER A 1 88 ? -4.27500 48.45400 45.60500 1.000 39.25000 111 SER A CA 1
ATOM 634 C C . SER A 1 88 ? -4.00500 49.48100 44.50900 1.000 38.27000 111 SER A C 1
ATOM 635 O O . SER A 1 88 ? -4.23600 49.19400 43.33000 1.000 35.58000 111 SER A O 1
ATOM 638 N N . ALA A 1 89 ? -3.47500 50.65800 44.86100 1.000 30.56000 112 ALA A N 1
ATOM 639 C CA . ALA A 1 89 ? -3.08400 51.60900 43.82300 1.000 34.60000 112 ALA A CA 1
ATOM 640 C C . ALA A 1 89 ? -1.95500 51.06900 42.95800 1.000 32.75000 112 ALA A C 1
ATOM 641 O O . ALA A 1 89 ? -1.72500 51.57800 41.85300 1.000 30.16000 112 ALA A O 1
ATOM 643 N N . GLY A 1 90 ? -1.25000 50.04900 43.43800 1.000 31.82000 113 GLY A N 1
ATOM 644 C CA . GLY A 1 90 ? -0.17700 49.46600 42.66200 1.000 30.66000 113 GLY A CA 1
ATOM 645 C C . GLY A 1 90 ? -0.65000 48.82800 41.37100 1.000 32.37000 113 GLY A C 1
ATOM 646 O O . GLY A 1 90 ? 0.13700 48.67700 40.43700 1.000 28.05000 113 GLY A O 1
ATOM 647 N N . VAL A 1 91 ? -1.92700 48.43100 41.30900 1.000 29.90000 114 VAL A N 1
ATOM 648 C CA . VAL A 1 91 ? -2.47600 47.86900 40.07500 1.000 33.19000 114 VAL A CA 1
ATOM 649 C C . VAL A 1 91 ? -2.47100 48.91600 38.96400 1.000 30.74000 114 VAL A C 1
ATOM 650 O O . VAL A 1 91 ? -2.12600 48.62000 37.81500 1.000 29.91000 114 VAL A O 1
ATOM 654 N N . GLY A 1 92 ? -2.85900 50.15000 39.28900 1.000 30.51000 115 GLY A N 1
ATOM 655 C CA . GLY A 1 92 ? -2.83000 51.21400 38.29400 1.000 33.75000 115 GLY A CA 1
ATOM 656 C C . GLY A 1 92 ? -1.41700 51.65400 37.96900 1.000 34.76000 115 GLY A C 1
ATOM 657 O O . GLY A 1 92 ? -1.08600 51.90800 36.80500 1.000 33.78000 115 GLY A O 1
ATOM 658 N N . VAL A 1 93 ? -0.56500 51.73800 38.99100 1.000 25.41000 116 VAL A N 1
ATOM 659 C CA . VAL A 1 93 ? 0.85300 52.03500 38.78900 1.000 31.28000 116 VAL A CA 1
ATOM 660 C C . VAL A 1 93 ? 1.48900 51.02900 37.83500 1.000 30.86000 116 VAL A C 1
ATOM 661 O O . VAL A 1 93 ? 2.21100 51.40300 36.90600 1.000 28.64000 116 VAL A O 1
ATOM 665 N N . ALA A 1 94 ? 1.29200 49.72900 38.09100 1.000 30.08000 117 ALA A N 1
ATOM 666 C CA . ALA A 1 94 ? 1.90100 48.72700 37.22500 1.000 28.59000 117 ALA A CA 1
ATOM 667 C C . ALA A 1 94 ? 1.27300 48.72800 35.83800 1.000 28.21000 117 ALA A C 1
ATOM 668 O O . ALA A 1 94 ? 1.97300 48.48200 34.85100 1.000 25.12000 117 ALA A O 1
ATOM 670 N N . THR A 1 95 ? -0.03400 48.98600 35.73700 1.000 24.01000 118 THR A N 1
ATOM 671 C CA . THR A 1 95 ? -0.64000 49.06400 34.41400 1.000 29.57000 118 THR A CA 1
ATOM 672 C C . THR A 1 95 ? -0.04200 50.20500 33.60900 1.000 29.37000 118 THR A C 1
ATOM 673 O O . THR A 1 95 ? 0.29600 50.02700 32.43500 1.000 26.83000 118 THR A O 1
ATOM 677 N N . GLY A 1 96 ? 0.07000 51.39500 34.21700 1.000 27.02000 119 GLY A N 1
ATOM 678 C CA . GLY A 1 96 ? 0.65200 52.52100 33.50300 1.000 27.27000 119 GLY A CA 1
ATOM 679 C C . GLY A 1 96 ? 2.10200 52.28000 33.12400 1.000 29.54000 119 GLY A C 1
ATOM 680 O O . GLY A 1 96 ? 2.49300 52.44900 31.96800 1.000 29.52000 119 GLY A O 1
ATOM 681 N N . ALA A 1 97 ? 2.92500 51.88500 34.09800 1.000 25.21000 120 ALA A N 1
ATOM 682 C CA . ALA A 1 97 ? 4.33700 51.64800 33.80800 1.000 29.29000 120 ALA A CA 1
ATOM 683 C C . ALA A 1 97 ? 4.54000 50.53300 32.78200 1.000 30.65000 120 ALA A C 1
ATOM 684 O O . ALA A 1 97 ? 5.37500 50.66800 31.88000 1.000 28.22000 120 ALA A O 1
ATOM 686 N N . MET A 1 98 ? 3.80800 49.41600 32.90700 1.000 23.97000 121 MET A N 1
ATOM 687 C CA . MET A 1 98 ? 4.06300 48.28600 32.02000 1.000 26.95000 121 MET A CA 1
ATOM 688 C C . MET A 1 98 ? 3.52600 48.52800 30.62000 1.000 27.12000 121 MET A C 1
ATOM 689 O O . MET A 1 98 ? 4.11700 48.05200 29.64800 1.000 27.34000 121 MET A O 1
ATOM 694 N N . THR A 1 99 ? 2.42600 49.26600 30.49400 1.000 25.11000 122 THR A N 1
ATOM 695 C CA . THR A 1 99 ? 1.95100 49.63700 29.17400 1.000 23.99000 122 THR A CA 1
ATOM 696 C C . THR A 1 99 ? 2.98700 50.48000 28.43900 1.000 27.85000 122 THR A C 1
ATOM 697 O O . THR A 1 99 ? 3.23000 50.27500 27.24000 1.000 27.30000 122 THR A O 1
ATOM 701 N N . PHE A 1 100 ? 3.60900 51.43700 29.13400 1.000 26.35000 123 PHE A N 1
ATOM 702 C CA . PHE A 1 100 ? 4.67500 52.20100 28.49700 1.000 28.45000 123 PHE A CA 1
ATOM 703 C C . PHE A 1 100 ? 5.83200 51.29500 28.10400 1.000 29.89000 123 PHE A C 1
ATOM 704 O O . PHE A 1 100 ? 6.30500 51.33900 26.96800 1.000 29.77000 123 PHE A O 1
ATOM 712 N N . LEU A 1 101 ? 6.32900 50.49200 29.05100 1.000 24.02000 124 LEU A N 1
ATOM 713 C CA . LEU A 1 101 ? 7.50800 49.67100 28.77600 1.000 30.43000 124 LEU A CA 1
ATOM 714 C C . LEU A 1 101 ? 7.23700 48.62600 27.69800 1.000 28.97000 124 LEU A C 1
ATOM 715 O O . LEU A 1 101 ? 8.05400 48.44700 26.79200 1.000 31.39000 124 LEU A O 1
ATOM 720 N N . ILE A 1 102 ? 6.10800 47.91800 27.78200 1.000 23.74000 125 ILE A N 1
ATOM 721 C CA . ILE A 1 102 ? 5.81400 46.89800 26.78200 1.000 24.70000 125 ILE A CA 1
ATOM 722 C C . ILE A 1 102 ? 5.57500 47.53800 25.41800 1.000 27.35000 125 ILE A C 1
ATOM 723 O O . ILE A 1 102 ? 6.06000 47.03700 24.39900 1.000 26.98000 125 ILE A O 1
ATOM 728 N N . LEU A 1 103 ? 4.83200 48.64700 25.36900 1.000 26.04000 126 LEU A N 1
ATOM 729 C CA . LEU A 1 103 ? 4.59900 49.30800 24.09000 1.000 31.75000 126 LEU A CA 1
ATOM 730 C C . LEU A 1 103 ? 5.90100 49.84700 23.52700 1.000 30.12000 126 LEU A C 1
ATOM 731 O O . LEU A 1 103 ? 6.22800 49.59800 22.36300 1.000 26.73000 126 LEU A O 1
ATOM 736 N N . PHE A 1 104 ? 6.68000 50.55900 24.35600 1.000 26.85000 127 PHE A N 1
ATOM 737 C CA . PHE A 1 104 ? 7.88000 51.21100 23.83800 1.000 29.99000 127 PHE A CA 1
ATOM 738 C C . PHE A 1 104 ? 8.99600 50.20600 23.55600 1.000 29.12000 127 PHE A C 1
ATOM 739 O O . PHE A 1 104 ? 9.51800 50.14100 22.43500 1.000 26.45000 127 PHE A O 1
ATOM 747 N N . PHE A 1 105 ? 9.38600 49.42400 24.55500 1.000 26.72000 128 PHE A N 1
ATOM 748 C CA . PHE A 1 105 ? 10.53800 48.54400 24.40500 1.000 32.92000 128 PHE A CA 1
ATOM 749 C C . PHE A 1 105 ? 10.18000 47.15700 23.89800 1.000 26.40000 128 PHE A C 1
ATOM 750 O O . PHE A 1 105 ? 11.02400 46.51300 23.26100 1.000 25.24000 128 PHE A O 1
ATOM 758 N N . GLY A 1 106 ? 8.97600 46.66100 24.19100 1.000 26.05000 129 GLY A N 1
ATOM 759 C CA . GLY A 1 106 ? 8.64400 45.30900 23.76800 1.000 29.33000 129 GLY A CA 1
ATOM 760 C C . GLY A 1 106 ? 7.95800 45.21700 22.42100 1.000 30.12000 129 GLY A C 1
ATOM 761 O O . GLY A 1 106 ? 7.81600 44.11700 21.87100 1.000 28.32000 129 GLY A O 1
ATOM 762 N N . GLU A 1 107 ? 7.51600 46.35900 21.87700 1.000 27.34000 130 GLU A N 1
ATOM 763 C CA . GLU A 1 107 ? 6.73700 46.32100 20.64500 1.000 31.46000 130 GLU A CA 1
ATOM 764 C C . GLU A 1 107 ? 7.21400 47.34500 19.60800 1.000 28.25000 130 GLU A C 1
ATOM 765 O O . GLU A 1 107 ? 7.71100 46.96500 18.54300 1.000 31.72000 130 GLU A O 1
ATOM 771 N N . ILE A 1 108 ? 7.11100 48.64000 19.91200 1.000 31.35000 131 ILE A N 1
ATOM 772 C CA . ILE A 1 108 ? 7.34900 49.66800 18.89900 1.000 29.61000 131 ILE A CA 1
ATOM 773 C C . ILE A 1 108 ? 8.82300 49.72800 18.51800 1.000 28.20000 131 ILE A C 1
ATOM 774 O O . ILE A 1 108 ? 9.17700 49.64300 17.33500 1.000 24.13000 131 ILE A O 1
ATOM 779 N N . THR A 1 109 ? 9.70400 49.83400 19.50500 1.000 24.00000 132 THR A N 1
ATOM 780 C CA . THR A 1 109 ? 11.13400 49.88700 19.19200 1.000 28.61000 132 THR A CA 1
ATOM 781 C C . THR A 1 109 ? 11.64200 48.63700 18.49200 1.000 31.36000 132 THR A C 1
ATOM 782 O O . THR A 1 109 ? 12.37500 48.77400 17.48800 1.000 31.23000 132 THR A O 1
ATOM 786 N N . PRO A 1 110 ? 11.34100 47.40900 18.94000 1.000 29.83000 133 PRO A N 1
ATOM 787 C CA . PRO A 1 110 ? 11.89400 46.25100 18.22300 1.000 26.98000 133 PRO A CA 1
ATOM 788 C C . PRO A 1 110 ? 11.31400 46.06500 16.83700 1.000 28.48000 133 PRO A C 1
ATOM 789 O O . PRO A 1 110 ? 12.02900 45.60200 15.94200 1.000 24.01000 133 PRO A O 1
ATOM 793 N N . LYS A 1 111 ? 10.04100 46.40200 16.62800 1.000 26.55000 134 LYS A N 1
ATOM 794 C CA . LYS A 1 111 ? 9.47300 46.26700 15.28900 1.000 27.74000 134 LYS A CA 1
ATOM 795 C C . LYS A 1 111 ? 10.08600 47.27400 14.33200 1.000 35.42000 134 LYS A C 1
ATOM 796 O O . LYS A 1 111 ? 10.40700 46.93400 13.18700 1.000 29.45000 134 LYS A O 1
ATOM 802 N N . SER A 1 112 ? 10.23100 48.52600 14.77900 1.000 27.48000 135 SER A N 1
ATOM 803 C CA . SER A 1 112 ? 10.88800 49.54000 13.96500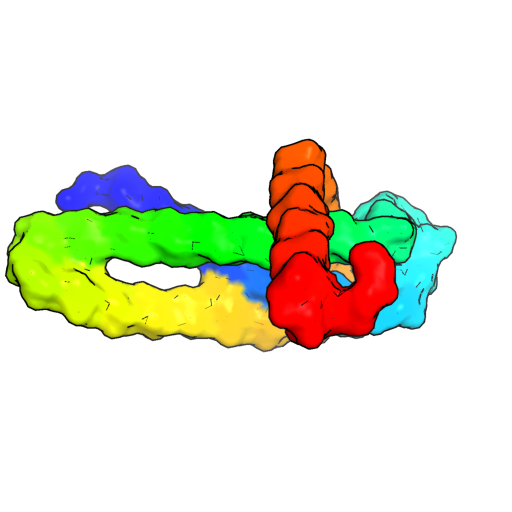 1.000 29.60000 135 SER A CA 1
ATOM 804 C C . SER A 1 112 ? 12.30500 49.11200 13.60100 1.000 33.92000 135 SER A C 1
ATOM 805 O O . SER A 1 112 ? 12.71400 49.19700 12.43800 1.000 30.95000 135 SER A O 1
ATOM 808 N N . LEU A 1 113 ? 13.05500 48.60200 14.58000 1.000 27.28000 136 LEU A N 1
ATOM 809 C CA . LEU A 1 113 ? 14.40600 48.12200 14.31500 1.000 28.20000 136 LEU A CA 1
ATOM 810 C C . LEU A 1 113 ? 14.41800 46.96600 13.30900 1.000 35.63000 136 LEU A C 1
ATOM 811 O O . LEU A 1 113 ? 15.29500 46.89700 12.43400 1.000 32.27000 136 LEU A O 1
ATOM 816 N N . ALA A 1 114 ? 13.44200 46.05800 13.40600 1.000 28.96000 137 ALA A N 1
ATOM 817 C CA . ALA A 1 114 ? 13.46100 44.85600 12.58200 1.000 32.22000 137 ALA A CA 1
ATOM 818 C C . ALA A 1 114 ? 13.32400 45.16400 11.09300 1.000 30.62000 137 ALA A C 1
ATOM 819 O O . ALA A 1 114 ? 13.90100 44.45000 10.26500 1.000 25.73000 137 ALA A O 1
ATOM 821 N N . VAL A 1 115 ? 12.58300 46.20700 10.71300 1.000 28.28000 138 VAL A N 1
ATOM 822 C CA . VAL A 1 115 ? 12.43000 46.44000 9.27600 1.000 36.67000 138 VAL A CA 1
ATOM 823 C C . VAL A 1 115 ? 13.77200 46.78200 8.64000 1.000 32.83000 138 VAL A C 1
ATOM 824 O O . VAL A 1 115 ? 13.97800 46.53400 7.44900 1.000 36.36000 138 VAL A O 1
ATOM 828 N N . HIS A 1 116 ? 14.69800 47.31700 9.40400 1.000 30.41000 139 HIS A N 1
ATOM 829 C CA . HIS A 1 116 ? 16.01000 47.68800 8.89500 1.000 37.79000 139 HIS A CA 1
ATOM 830 C C . HIS A 1 116 ? 17.08300 46.63400 9.07600 1.000 38.14000 139 HIS A C 1
ATOM 831 O O . HIS A 1 116 ? 18.16500 46.81800 8.67700 1.000 40.87000 139 HIS A O 1
ATOM 838 N N . HIS A 1 117 ? 16.76500 45.54400 9.71000 1.000 34.16000 140 HIS A N 1
ATOM 839 C CA . HIS A 1 117 ? 17.73200 44.48600 9.95600 1.000 35.01000 140 HIS A CA 1
ATOM 840 C C . HIS A 1 117 ? 17.04800 43.13400 9.87100 1.000 33.95000 140 HIS A C 1
ATOM 841 O O . HIS A 1 117 ? 17.36700 42.20800 10.62500 1.000 31.45000 140 HIS A O 1
ATOM 848 N N . ALA A 1 118 ? 16.10500 43.00200 8.93200 1.000 32.08000 141 ALA A N 1
ATOM 849 C CA . ALA A 1 118 ? 15.22100 41.84100 8.92600 1.000 32.80000 141 ALA A CA 1
ATOM 850 C C . ALA A 1 118 ? 15.98800 40.54900 8.67700 1.000 36.30000 141 ALA A C 1
ATOM 851 O O . ALA A 1 118 ? 15.67800 39.51400 9.27600 1.000 29.83000 141 ALA A O 1
ATOM 853 N N . GLU A 1 119 ? 16.98700 40.58200 7.79000 1.000 34.11000 142 GLU A N 1
ATOM 854 C CA . GLU A 1 119 ? 17.70300 39.35200 7.47100 1.000 37.89000 142 GLU A CA 1
ATOM 855 C C . GLU A 1 119 ? 18.55200 38.88300 8.64200 1.000 35.83000 142 GLU A C 1
ATOM 856 O O . GLU A 1 119 ? 18.57300 37.69200 8.96700 1.000 31.77000 142 GLU A O 1
ATOM 862 N N . ALA A 1 120 ? 19.28300 39.80300 9.27100 1.000 31.58000 143 ALA A N 1
ATOM 863 C CA . ALA A 1 120 ? 20.11500 39.41100 10.39600 1.000 37.98000 143 ALA A CA 1
ATOM 864 C C . ALA A 1 120 ? 19.26500 38.89700 11.55800 1.000 34.47000 143 ALA A C 1
ATOM 865 O O . ALA A 1 120 ? 19.63800 37.92300 12.22300 1.000 30.78000 143 ALA A O 1
ATOM 867 N N . ILE A 1 121 ? 18.11300 39.53100 11.80900 1.000 29.19000 144 ILE A N 1
ATOM 868 C CA . ILE A 1 121 ? 17.30400 39.13300 12.95400 1.000 31.12000 144 ILE A CA 1
ATOM 869 C C . ILE A 1 121 ? 16.65300 37.77700 12.70400 1.000 33.82000 144 ILE A C 1
ATOM 870 O O . ILE A 1 121 ? 16.61600 36.92800 13.59500 1.000 28.72000 144 ILE A O 1
ATOM 875 N N . ALA A 1 122 ? 16.12100 37.55900 11.49900 1.000 30.14000 145 ALA A N 1
ATOM 876 C CA . ALA A 1 122 ? 15.54900 36.25900 11.16500 1.000 29.36000 145 ALA A CA 1
ATOM 877 C C . ALA A 1 122 ? 16.60100 35.16200 11.25600 1.000 35.40000 145 ALA A C 1
ATOM 878 O O . ALA A 1 122 ? 16.32800 34.07400 11.77300 1.000 31.77000 145 ALA A O 1
ATOM 880 N N . ARG A 1 123 ? 17.81900 35.43900 10.77500 1.000 36.76000 146 ARG A N 1
ATOM 881 C CA . ARG A 1 123 ? 18.87400 34.43400 10.81600 1.000 43.52000 146 ARG A CA 1
ATOM 882 C C . ARG A 1 123 ? 19.17700 34.01700 12.24500 1.000 41.58000 146 ARG A C 1
ATOM 883 O O . ARG A 1 123 ? 19.36000 32.82700 12.53500 1.000 40.74000 146 ARG A O 1
ATOM 891 N N . LEU A 1 124 ? 19.21500 34.98700 13.15300 1.000 36.12000 147 LEU A N 1
ATOM 892 C CA . LEU A 1 124 ? 19.59500 34.72300 14.53100 1.000 37.72000 147 LEU A CA 1
ATOM 893 C C . LEU A 1 124 ? 18.43600 34.18700 15.35600 1.000 36.26000 147 LEU A C 1
ATOM 894 O O . LEU A 1 124 ? 18.66300 33.44500 16.31100 1.000 33.84000 147 LEU A O 1
ATOM 899 N N . ALA A 1 125 ? 17.20200 34.54400 15.01200 1.000 33.88000 148 ALA A N 1
ATOM 900 C CA . ALA A 1 125 ? 16.04400 34.13700 15.79800 1.000 31.10000 148 ALA A CA 1
ATOM 901 C C . ALA A 1 125 ? 15.49000 32.77200 15.40600 1.000 31.45000 148 ALA A C 1
ATOM 902 O O . ALA A 1 125 ? 14.77900 32.15700 16.20700 1.000 28.78000 148 ALA A O 1
ATOM 904 N N . ALA A 1 126 ? 15.78500 32.29100 14.19600 1.000 27.52000 149 ALA A N 1
ATOM 905 C CA . ALA A 1 126 ? 15.07300 31.12800 13.66200 1.000 33.13000 149 ALA A CA 1
ATOM 906 C C . ALA A 1 126 ? 15.24500 29.89300 14.54600 1.000 34.06000 149 ALA A C 1
ATOM 907 O O . ALA A 1 126 ? 14.26700 29.19500 14.85400 1.000 27.74000 149 ALA A O 1
ATOM 909 N N . TRP A 1 127 ? 16.48100 29.59100 14.95000 1.000 29.02000 150 TRP A N 1
ATOM 910 C CA . TRP A 1 127 ? 16.69800 28.34000 15.67200 1.000 34.09000 150 TRP A CA 1
ATOM 911 C C . TRP A 1 127 ? 16.18700 28.41600 17.11000 1.000 32.46000 150 TRP A C 1
ATOM 912 O O . TRP A 1 127 ? 15.57300 27.44500 17.57400 1.000 28.91000 150 TRP A O 1
ATOM 923 N N . PRO A 1 128 ? 16.39100 29.52300 17.84800 1.000 32.85000 151 PRO A N 1
ATOM 924 C CA . PRO A 1 128 ? 15.75600 29.60900 19.17900 1.000 31.40000 151 PRO A CA 1
ATOM 925 C C . PRO A 1 128 ? 14.24400 29.48800 19.12400 1.000 31.03000 151 PRO A C 1
ATOM 926 O O . PRO A 1 128 ? 13.63900 28.83600 19.98300 1.000 30.90000 151 PRO A O 1
ATOM 930 N N . ILE A 1 129 ? 13.61400 30.07100 18.10600 1.000 26.27000 152 ILE A N 1
ATOM 931 C CA . ILE A 1 129 ? 12.16100 30.02100 18.03300 1.000 30.35000 152 ILE A CA 1
ATOM 932 C C . ILE A 1 129 ? 11.70000 28.63200 17.61300 1.000 26.97000 152 ILE A C 1
ATOM 933 O O . ILE A 1 129 ? 10.67300 28.13300 18.08500 1.000 28.15000 152 ILE A O 1
ATOM 938 N N . TYR A 1 130 ? 12.44800 27.99000 16.71300 1.000 26.70000 153 TYR A N 1
ATOM 939 C CA . TYR A 1 130 ? 12.16100 26.60800 16.35600 1.000 33.14000 153 TYR A CA 1
ATOM 940 C C . TYR A 1 130 ? 12.18400 25.71400 17.59000 1.000 25.19000 153 TYR A C 1
ATOM 941 O O . TYR A 1 130 ? 11.31400 24.85300 17.75900 1.000 25.41000 153 TYR A O 1
ATOM 950 N N . GLY A 1 131 ? 13.16700 25.91600 18.46500 1.000 26.80000 154 GLY A N 1
ATOM 951 C CA . GLY A 1 131 ? 13.22800 25.13900 19.69300 1.000 30.83000 154 GLY A CA 1
ATOM 952 C C . GLY A 1 131 ? 12.01400 25.34100 20.57800 1.000 29.58000 154 GLY A C 1
ATOM 953 O O . GLY A 1 131 ? 11.44500 24.37500 21.09700 1.000 28.89000 154 GLY A O 1
ATOM 954 N N . LEU A 1 132 ? 11.59600 26.60400 20.76200 1.000 27.59000 155 LEU A N 1
ATOM 955 C CA . LEU A 1 132 ? 10.41500 26.88000 21.57800 1.000 25.93000 155 LEU A CA 1
ATOM 956 C C . LEU A 1 132 ? 9.15800 26.32800 20.93700 1.000 27.81000 155 LEU A C 1
ATOM 957 O O . LEU A 1 132 ? 8.21600 25.94000 21.64600 1.000 27.62000 155 LEU A O 1
ATOM 962 N N . SER A 1 133 ? 9.13200 26.27900 19.60100 1.000 22.21000 156 SER A N 1
ATOM 963 C CA . SER A 1 133 ? 7.95400 25.83200 18.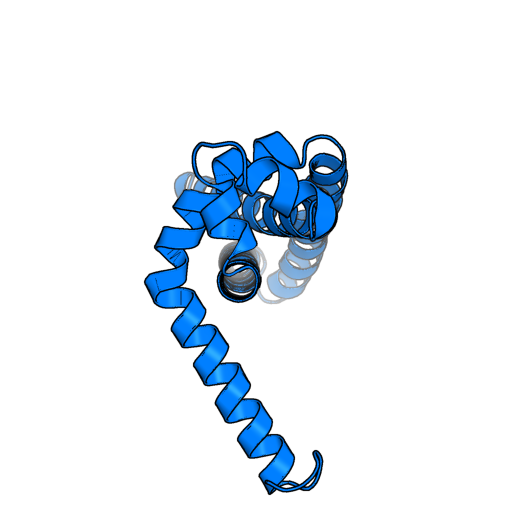87900 1.000 27.15000 156 SER A CA 1
ATOM 964 C C . SER A 1 133 ? 7.59600 24.38900 19.19500 1.000 31.95000 156 SER A C 1
ATOM 965 O O . SER A 1 133 ? 6.45100 23.99000 18.97200 1.000 32.75000 156 SER A O 1
ATOM 968 N N . VAL A 1 134 ? 8.54700 23.59200 19.68700 1.000 28.19000 157 VAL A N 1
ATOM 969 C CA . VAL A 1 134 ? 8.23300 22.19300 19.96800 1.000 36.89000 157 VAL A CA 1
ATOM 970 C C . VAL A 1 134 ? 7.16600 22.10600 21.04100 1.000 33.68000 157 VAL A C 1
ATOM 971 O O . VAL A 1 134 ? 6.33700 21.19200 21.02900 1.000 38.18000 157 VAL A O 1
ATOM 975 N N . LEU A 1 135 ? 7.12800 23.08100 21.94300 1.000 33.45000 158 LEU A N 1
ATOM 976 C CA . LEU A 1 135 ? 6.04300 23.22300 22.89900 1.000 37.50000 158 LEU A CA 1
ATOM 977 C C . LEU A 1 135 ? 4.99200 24.24700 22.47500 1.000 37.21000 158 LEU A C 1
ATOM 978 O O . LEU A 1 135 ? 3.79200 23.97500 22.59200 1.000 35.40000 158 LEU A O 1
ATOM 983 N N . PHE A 1 136 ? 5.40100 25.41500 21.97200 1.000 33.38000 159 PHE A N 1
ATOM 984 C CA . PHE A 1 136 ? 4.44500 26.50700 21.78400 1.000 30.01000 159 PHE A CA 1
ATOM 985 C C . PHE A 1 136 ? 3.53600 26.28300 20.58500 1.000 29.32000 159 PHE A C 1
ATOM 986 O O . PHE A 1 136 ? 2.37800 26.71600 20.59000 1.000 29.87000 159 PHE A O 1
ATOM 994 N N . TYR A 1 137 ? 4.05900 25.70400 19.51000 1.000 25.29000 160 TYR A N 1
ATOM 995 C CA . TYR A 1 137 ? 3.22300 25.55800 18.32300 1.000 28.23000 160 TYR A CA 1
ATOM 996 C C . TYR A 1 137 ? 2.10200 24.56700 18.56400 1.000 33.02000 160 TYR A C 1
ATOM 997 O O . TYR A 1 137 ? 0.93600 24.89100 18.24400 1.000 27.05000 160 TYR A O 1
ATOM 1006 N N . PRO A 1 138 ? 2.33000 23.36800 19.13400 1.000 32.55000 161 PRO A N 1
ATOM 1007 C CA . PRO A 1 138 ? 1.20100 22.50900 19.52000 1.000 37.43000 161 PRO A CA 1
ATOM 1008 C C . PRO A 1 138 ? 0.18700 23.22100 20.38800 1.000 32.99000 161 PRO A C 1
ATOM 1009 O O . PRO A 1 138 ? -1.02200 23.03800 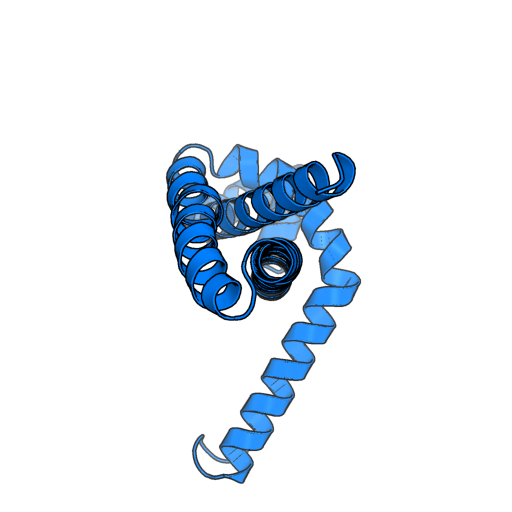20.19400 1.000 32.17000 161 PRO A O 1
ATOM 1013 N N . VAL A 1 139 ? 0.65700 24.06100 21.31600 1.000 34.65000 162 VAL A N 1
ATOM 1014 C CA . VAL A 1 139 ? -0.23700 24.77700 22.21900 1.000 31.43000 162 VAL A CA 1
ATOM 1015 C C . VAL A 1 139 ? -1.11400 25.75700 21.45100 1.000 33.02000 162 VAL A C 1
ATOM 1016 O O . VAL A 1 139 ? -2.33900 25.78400 21.62100 1.000 32.17000 162 VAL A O 1
ATOM 1020 N N . GLY A 1 140 ? -0.49600 26.60000 20.62400 1.000 28.82000 163 GLY A N 1
ATOM 1021 C CA . GLY A 1 140 ? -1.27000 27.56300 19.86400 1.000 29.89000 163 GLY A CA 1
ATOM 1022 C C . GLY A 1 140 ? -2.22500 26.89400 18.90000 1.000 29.95000 163 GLY A C 1
ATOM 1023 O O . GLY A 1 140 ? -3.33900 27.37200 18.68500 1.000 30.24000 163 GLY A O 1
ATOM 1024 N N . ARG A 1 141 ? -1.80000 25.77800 18.30600 1.000 33.72000 164 ARG A N 1
ATOM 1025 C CA . ARG A 1 141 ? -2.65500 25.09100 17.33700 1.000 38.41000 164 ARG A CA 1
ATOM 1026 C C . ARG A 1 141 ? -3.86200 24.45700 18.01700 1.000 29.62000 164 ARG A C 1
ATOM 1027 O O . ARG A 1 141 ? -4.99000 24.55500 17.51500 1.000 30.81000 164 ARG A O 1
ATOM 1035 N N . PHE A 1 142 ? -3.63700 23.79900 19.15100 1.000 31.33000 165 PHE A N 1
ATOM 1036 C CA . PHE A 1 142 ? -4.73400 23.31200 19.98300 1.000 33.83000 165 PHE A CA 1
ATOM 1037 C C . PHE A 1 142 ? -5.75900 24.41100 20.24700 1.000 34.14000 165 PHE A C 1
ATOM 1038 O O . PHE A 1 142 ? -6.95000 24.24900 19.94900 1.000 30.26000 165 PHE A O 1
ATOM 1046 N N . PHE A 1 143 ? -5.29900 25.54700 20.79200 1.000 30.27000 166 PHE A N 1
ATOM 1047 C CA . PHE A 1 143 ? -6.17000 26.70100 21.03400 1.000 33.35000 166 PHE A CA 1
ATOM 1048 C C . PHE A 1 143 ? -6.96600 27.06600 19.79000 1.000 26.31000 166 PHE A C 1
ATOM 1049 O O . PHE A 1 143 ? -8.18900 27.24100 19.84000 1.000 28.04000 166 PHE A O 1
ATOM 1057 N N . SER A 1 144 ? -6.28300 27.21800 18.65700 1.000 29.37000 167 SER A N 1
ATOM 1058 C CA . SER A 1 144 ? -6.98900 27.68800 17.47400 1.000 30.89000 167 SER A CA 1
ATOM 1059 C C . SER A 1 144 ? -8.00000 26.64600 16.98600 1.000 26.49000 167 SER A C 1
ATOM 1060 O O . SER A 1 144 ? -9.11200 26.99300 16.57100 1.000 22.98000 167 SER A O 1
ATOM 1063 N N . LEU A 1 145 ? -7.64000 25.36300 17.04600 1.000 24.55000 168 LEU A N 1
ATOM 1064 C CA . LEU A 1 145 ? -8.57600 24.30900 16.64600 1.000 31.39000 168 LEU A CA 1
ATOM 1065 C C . LEU A 1 145 ? -9.78700 24.27700 17.56500 1.000 30.34000 168 LEU A C 1
ATOM 1066 O O . LEU A 1 145 ? -10.92600 24.17800 17.09900 1.000 30.23000 168 LEU A O 1
ATOM 1071 N N . VAL A 1 146 ? -9.56300 24.39100 18.87400 1.000 27.10000 169 VAL A N 1
ATOM 1072 C CA . VAL A 1 146 ? -10.67900 24.36300 19.81400 1.000 30.21000 169 VAL A CA 1
ATOM 1073 C C . VAL A 1 146 ? -11.53500 25.61300 19.65900 1.000 31.90000 169 VAL A C 1
ATOM 1074 O O . VAL A 1 146 ? -12.76900 25.55100 19.73200 1.000 30.63000 169 VAL A O 1
ATOM 1078 N N . SER A 1 147 ? -10.89100 26.76400 19.44800 1.000 26.39000 170 SER A N 1
ATOM 1079 C CA . SER A 1 147 ? -11.62000 28.01000 19.27300 1.000 29.28000 170 SER A CA 1
ATOM 1080 C C . SER A 1 147 ? -12.53000 27.94800 18.05800 1.000 27.74000 170 SER A C 1
ATOM 1081 O O . SER A 1 147 ? -13.71300 28.29000 18.14400 1.000 29.84000 170 SER A O 1
ATOM 1084 N N . GLY A 1 148 ? -11.99800 27.50400 16.91200 1.000 27.22000 171 GLY A N 1
ATOM 1085 C CA . GLY A 1 148 ? -12.84000 27.34700 15.73300 1.000 29.08000 171 GLY A CA 1
ATOM 1086 C C . GLY A 1 148 ? -13.97200 26.35500 15.95400 1.000 34.04000 171 GLY A C 1
ATOM 1087 O O . GLY A 1 148 ? -15.10900 26.58500 15.52700 1.000 32.64000 171 GLY A O 1
ATOM 1088 N N . GLY A 1 149 ? -13.67700 25.24200 16.62300 1.000 29.62000 172 GLY A N 1
ATOM 1089 C CA . GLY A 1 149 ? -14.73800 24.31200 16.98700 1.000 35.93000 172 GLY A CA 1
ATOM 1090 C C . GLY A 1 149 ? -15.84300 24.98000 17.78400 1.000 35.98000 172 GLY A C 1
ATOM 1091 O O . GLY A 1 149 ? -17.02800 24.82100 17.48400 1.000 34.06000 172 GLY A O 1
ATOM 1092 N N . LEU A 1 150 ? -15.46200 25.76900 18.79100 1.000 31.07000 173 LEU A N 1
ATOM 1093 C CA . LEU A 1 150 ? -16.44800 26.46700 19.61500 1.000 33.96000 173 LEU A CA 1
ATOM 1094 C C . LEU A 1 150 ? -17.24800 27.47700 18.80100 1.000 34.50000 173 LEU A C 1
ATOM 1095 O O . LEU A 1 150 ? -18.46700 27.60600 18.97500 1.000 33.51000 173 LEU A O 1
ATOM 1100 N N . LEU A 1 151 ? -16.57900 28.23100 17.93100 1.000 32.74000 174 LEU A N 1
ATOM 1101 C CA . LEU A 1 151 ? -17.30200 29.20300 17.11600 1.000 35.86000 174 LEU A CA 1
ATOM 1102 C C . LEU A 1 151 ? -18.30200 28.50900 16.19300 1.000 32.80000 174 LEU A C 1
ATOM 1103 O O . LEU A 1 151 ? -19.40900 29.01400 15.96900 1.000 37.63000 174 LEU A O 1
ATOM 1108 N N . ARG A 1 152 ? -17.94100 27.34200 15.66300 1.000 27.64000 175 ARG A N 1
ATOM 1109 C CA . ARG A 1 152 ? -18.87600 26.64700 14.78100 1.000 38.99000 175 ARG A CA 1
ATOM 1110 C C . ARG A 1 152 ? -20.03100 26.04200 15.57500 1.000 38.55000 175 ARG A C 1
ATOM 1111 O O . ARG A 1 152 ? -21.19000 26.14400 15.15700 1.000 38.86000 175 ARG A O 1
ATOM 1119 N N . LEU A 1 153 ? -19.74200 25.45700 16.74600 1.000 39.23000 176 LEU A N 1
ATOM 1120 C CA . LEU A 1 153 ? -20.80500 25.00800 17.64800 1.000 34.14000 176 LEU A CA 1
ATOM 1121 C C . LEU A 1 153 ? -21.82500 26.11100 17.91200 1.000 41.68000 176 LEU A C 1
ATOM 1122 O O . LEU A 1 153 ? -23.03600 25.86000 17.91000 1.000 45.88000 176 LEU A O 1
ATOM 1127 N N . LEU A 1 154 ? -21.35500 27.34200 18.14400 1.000 39.24000 177 LEU A N 1
ATOM 1128 C CA . LEU A 1 154 ? -22.24800 28.45000 18.46500 1.000 39.43000 177 LEU A CA 1
ATOM 1129 C C . LEU A 1 154 ? -22.91800 29.05400 17.24400 1.000 38.66000 177 LEU A C 1
ATOM 1130 O O . LEU A 1 154 ? -23.72000 29.98000 17.39800 1.000 43.67000 177 LEU A O 1
ATOM 1135 N N . GLY A 1 155 ? -22.60200 28.57500 16.04700 1.000 36.68000 178 GLY A N 1
ATOM 1136 C CA . GLY A 1 155 ? -23.16500 29.12300 14.83500 1.000 41.22000 178 GLY A CA 1
ATOM 1137 C C . GLY A 1 155 ? -22.51100 30.39400 14.34100 1.000 44.18000 178 GLY A C 1
ATOM 1138 O O . GLY A 1 155 ? -23.06600 31.04800 13.45100 1.000 41.63000 178 GLY A O 1
ATOM 1139 N N . LEU A 1 156 ? -21.34600 30.76100 14.87800 1.000 41.82000 179 LEU A N 1
ATOM 1140 C CA . LEU A 1 156 ? -20.66700 32.00200 14.51200 1.000 40.91000 179 LEU A CA 1
ATOM 1141 C C . LEU A 1 156 ? -19.62000 31.81700 13.42300 1.000 44.27000 179 LEU A C 1
ATOM 1142 O O . LEU A 1 156 ? -18.95800 32.79000 13.04200 1.000 43.83000 179 LEU A O 1
ATOM 1147 N N . GLU A 1 157 ? -19.43600 30.60100 12.93000 1.000 39.11000 180 GLU A N 1
ATOM 1148 C CA . GLU A 1 157 ? -18.59400 30.32500 11.78000 1.000 40.05000 180 GLU A CA 1
ATOM 1149 C C . GLU A 1 157 ? -19.26000 29.22300 10.99500 1.000 48.24000 180 GLU A C 1
ATOM 1150 O O . GLU A 1 157 ? -19.95500 28.37200 11.58000 1.000 47.23000 180 GLU A O 1
ATOM 1156 N N . PRO A 1 158 ? -19.07700 29.18200 9.66900 1.000 48.37000 181 PRO A N 1
ATOM 1157 C CA . PRO A 1 158 ? -19.82300 28.24200 8.82100 1.000 51.65000 181 PRO A CA 1
ATOM 1158 C C . PRO A 1 158 ? -19.62400 26.79600 9.24800 1.000 56.26000 181 PRO A C 1
ATOM 1159 O O . PRO A 1 158 ? -18.49500 26.34400 9.46800 1.000 48.82000 181 PRO A O 1
ATOM 1163 N N . ARG A 1 159 ? -20.74100 26.07000 9.33100 1.000 54.01000 182 ARG A N 1
ATOM 1164 C CA . ARG A 1 159 ? -20.74500 24.74600 9.93100 1.000 58.41000 182 ARG A CA 1
ATOM 1165 C C . ARG A 1 159 ? -19.77500 23.81700 9.22100 1.000 57.66000 182 ARG A C 1
ATOM 1166 O O . ARG A 1 159 ? -19.60700 23.86900 7.99800 1.000 56.97000 182 ARG A O 1
ATOM 1168 N N . LEU A 1 160 ? -19.11200 22.99700 10.02300 1.000 61.12000 183 LEU A N 1
ATOM 1169 C CA . LEU A 1 160 ? -18.28800 21.88100 9.59200 1.000 64.63000 183 LEU A CA 1
ATOM 1170 C C . LEU A 1 160 ? -17.74400 21.32200 10.89200 1.000 57.64000 183 LEU A C 1
ATOM 1171 O O . LEU A 1 160 ? -18.13900 21.79800 11.96400 1.000 49.16000 183 LEU A O 1
#

Sequence (156 aa):
ENPWLWAVLVLLLALSAFFSASETAITTLYPWKLKELAESKNGPFRLLAEDITRFLTTILVGNNLVNIAATALATELATQAFGSAGVGVATGAMTFLILFFGEITPKSLAVHHAEAIARLAAWPIYGLSVLFYPVGRFFSLVSGGLLRLLGLEPRL

Solvent-accessible surface area: 9275 Å² total; per-residue (Å²): 102,45,106,197,62,123,52,69,12,100,90,23,20,56,61,1,24,63,4,2,10,0,53,13,0,0,46,74,15,102,57,214,96,0,79,95,33,18,135,69,83,131,18,7,11,104,12,0,14,119,48,25,79,53,0,54,24,0,5,112,30,0,23,68,95,9,24,113,36,0,47,62,25,12,37,86,18,10,42,133,69,126,35,104,68,0,83,48,74,3,78,45,51,4,68,110,46,25,92,90,94,0,31,104,60,6,68,65,93,0,80,133,97,12,62,53,31,0,112,139,1,0,135,72,0,77,41,70,0,105,112,20,38,73,51,10,137,129,133,75,108,80,54,13,21,98,55,89,160,109,63,122,69,121,94,193

Secondary structure (DSSP, 8-state):
--HHHHHHHHHHHHHHHHHHHHHHHHHHHTTHHHHHHHHS-SSHHHHHHHTHHHHHHHHHHHHHHHHHHHHHHHHHHHHHHHTTHHHHHHHHHHHHHHHIIIIIHHHHHHHTSHHHHHHHHHHHHHHHHHHHHHHHHHHHHHHHHHHHHTTSS---

InterPro domains:
  IPR000644 CBS domain [PF00571] (224-281)
  IPR000644 CBS domain [PF00571] (292-345)
  IPR000644 CBS domain [PS51371] (228-288)
  IPR000644 CBS domain [PS51371] (294-351)
  IPR000644 CBS domain [SM00116] (233-282)
  IPR000644 CBS domain [SM00116] (297-345)
  IPR002550 CNNM, transmembrane domain [PF01595] (35-209)
  IPR002550 CNNM, transmembrane domain [PS51846] (25-209)
  IPR005170 Transporter-associated domain [PF03471] (362-437)
  IPR005170 Transporter-associated domain [SM01091] (361-439)
  IPR016169 FAD-binding, type PCMH, subdomain 2 [G3DSA:3.30.465.10] (353-439)
  IPR036318 FAD-binding, type PCMH-like superfamily [SSF56176] (360-441)
  IPR044751 Ion transporter-like, CBS domain [cd04590] (223-342)
  IPR046342 CBS domain superfamily [G3DSA:3.10.580.10] (204-352)
  IPR046342 CBS domain superfamily [SSF54631] (219-359)